Protein AF-A0A5C7LFA4-F1 (afdb_monomer_lite)

pLDDT: mean 74.81, std 14.22, range [40.16, 91.56]

Structure (mmCIF, N/CA/C/O backbone):
data_AF-A0A5C7LFA4-F1
#
_entry.id   AF-A0A5C7LFA4-F1
#
loop_
_at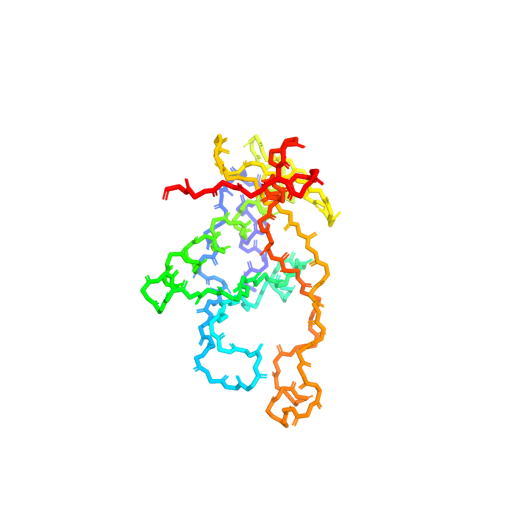om_site.group_PDB
_atom_site.id
_atom_site.type_symbol
_atom_site.label_atom_id
_atom_site.label_alt_id
_atom_site.label_comp_id
_atom_site.label_asym_id
_atom_site.label_entity_id
_atom_site.label_seq_id
_atom_site.pdbx_PDB_ins_code
_atom_site.Cartn_x
_atom_site.Cartn_y
_atom_site.Cartn_z
_atom_site.occupancy
_atom_site.B_iso_or_equiv
_atom_site.auth_seq_id
_atom_site.auth_comp_id
_atom_site.auth_asym_id
_atom_site.auth_atom_id
_atom_site.pdbx_PDB_model_num
ATOM 1 N N . MET A 1 1 ? 16.405 -7.471 -15.849 1.00 64.62 1 MET A N 1
ATOM 2 C CA . MET A 1 1 ? 15.280 -7.820 -16.749 1.00 64.62 1 MET A CA 1
ATOM 3 C C . MET A 1 1 ? 13.994 -7.081 -16.384 1.00 64.62 1 MET A C 1
ATOM 5 O O . MET A 1 1 ? 13.523 -6.340 -17.231 1.00 64.62 1 MET A O 1
ATOM 9 N N . ALA A 1 2 ? 13.474 -7.181 -15.150 1.00 69.19 2 ALA A N 1
ATOM 10 C CA . ALA A 1 2 ? 12.258 -6.456 -14.740 1.00 69.19 2 ALA A CA 1
ATOM 11 C C . ALA A 1 2 ? 12.391 -4.923 -14.828 1.00 69.19 2 ALA A C 1
ATOM 13 O O . ALA A 1 2 ? 11.544 -4.273 -15.428 1.00 69.19 2 ALA A O 1
ATOM 14 N N . LYS A 1 3 ? 13.496 -4.358 -14.318 1.00 72.38 3 LYS A N 1
ATOM 15 C CA . LYS A 1 3 ? 13.750 -2.906 -14.333 1.00 72.38 3 LYS A CA 1
ATOM 16 C C . LYS A 1 3 ? 13.677 -2.294 -15.739 1.00 72.38 3 LYS A C 1
ATOM 18 O O . LYS A 1 3 ? 12.944 -1.338 -15.941 1.00 72.38 3 LYS A O 1
ATOM 23 N N . ASN A 1 4 ? 14.357 -2.895 -16.719 1.00 79.62 4 ASN A N 1
ATOM 24 C CA . ASN A 1 4 ? 14.357 -2.407 -18.106 1.00 79.62 4 ASN A CA 1
ATOM 25 C C . ASN A 1 4 ? 12.961 -2.481 -18.743 1.00 79.62 4 ASN A C 1
ATOM 27 O O . ASN A 1 4 ? 12.548 -1.546 -19.416 1.00 79.62 4 ASN A O 1
ATOM 31 N N . PHE A 1 5 ? 12.221 -3.567 -18.494 1.00 81.69 5 PHE A N 1
ATOM 32 C CA . PHE A 1 5 ? 10.843 -3.715 -18.968 1.00 81.69 5 PHE A CA 1
ATOM 33 C C . PHE A 1 5 ? 9.905 -2.666 -18.347 1.00 81.69 5 PHE A C 1
ATOM 35 O O . PHE A 1 5 ? 9.084 -2.073 -19.039 1.00 81.69 5 PHE A O 1
ATOM 42 N N . ILE A 1 6 ? 10.054 -2.389 -17.049 1.00 78.94 6 ILE A N 1
ATOM 43 C CA . ILE A 1 6 ? 9.288 -1.349 -16.350 1.00 78.94 6 ILE A CA 1
ATOM 44 C C . ILE A 1 6 ? 9.638 0.038 -16.896 1.00 78.94 6 ILE A C 1
ATOM 46 O O . ILE A 1 6 ? 8.741 0.836 -17.149 1.00 78.94 6 ILE A O 1
ATOM 50 N N . GLU A 1 7 ? 10.922 0.332 -17.106 1.00 79.25 7 GLU A N 1
ATOM 51 C CA . GLU A 1 7 ? 11.369 1.595 -17.701 1.00 79.25 7 GLU A CA 1
ATOM 52 C C . GLU A 1 7 ? 10.826 1.787 -19.122 1.00 79.25 7 GLU A C 1
ATOM 54 O O . GLU A 1 7 ? 10.423 2.893 -19.477 1.00 79.25 7 GLU A O 1
ATOM 59 N N . GLU A 1 8 ? 10.755 0.723 -19.921 1.00 84.00 8 GLU A N 1
ATOM 60 C CA . GLU A 1 8 ? 10.147 0.753 -21.252 1.00 84.00 8 GLU A CA 1
ATOM 61 C C . GLU A 1 8 ? 8.640 1.037 -21.185 1.00 84.00 8 GLU A C 1
ATOM 63 O O . GLU A 1 8 ? 8.151 1.946 -21.862 1.00 84.00 8 GLU A O 1
ATOM 68 N N . LEU A 1 9 ? 7.906 0.331 -20.316 1.00 80.75 9 LEU A N 1
ATOM 69 C CA . LEU A 1 9 ? 6.481 0.590 -20.095 1.00 80.75 9 LEU A CA 1
ATOM 70 C C . LEU A 1 9 ? 6.236 2.039 -19.651 1.00 80.75 9 LEU A C 1
ATOM 72 O O . LEU A 1 9 ? 5.377 2.705 -20.234 1.00 80.75 9 LEU A O 1
ATOM 76 N N . ARG A 1 10 ? 7.047 2.547 -18.710 1.00 77.25 10 ARG A N 1
ATOM 77 C CA . ARG A 1 10 ? 7.016 3.942 -18.236 1.00 77.25 10 ARG A CA 1
ATOM 78 C C . ARG A 1 10 ? 7.244 4.934 -19.377 1.00 77.25 10 ARG A C 1
ATOM 80 O O . ARG A 1 10 ? 6.453 5.855 -19.537 1.00 77.25 10 ARG A O 1
ATOM 87 N N . ARG A 1 11 ? 8.269 4.722 -20.214 1.00 81.31 11 ARG A N 1
ATOM 88 C CA . ARG A 1 11 ? 8.547 5.571 -21.394 1.00 81.31 11 ARG A CA 1
ATOM 89 C C . ARG A 1 11 ? 7.401 5.570 -22.401 1.00 81.31 11 ARG A C 1
ATOM 91 O O . ARG A 1 11 ? 7.157 6.583 -23.043 1.00 81.31 11 ARG A O 1
ATOM 98 N N . SER A 1 12 ? 6.706 4.443 -22.536 1.00 83.19 12 SER A N 1
ATOM 99 C CA . SER A 1 12 ? 5.548 4.315 -23.426 1.00 83.19 12 SER A CA 1
ATOM 100 C C . SER A 1 12 ? 4.240 4.856 -22.834 1.00 83.19 12 SER A C 1
ATOM 102 O O . SER A 1 12 ? 3.208 4.776 -23.497 1.00 83.19 12 SER A O 1
ATOM 104 N N . GLY A 1 13 ? 4.260 5.363 -21.594 1.00 77.06 13 GLY A N 1
ATOM 105 C CA . GLY A 1 13 ? 3.069 5.849 -20.900 1.00 77.06 13 GLY A CA 1
ATOM 106 C C . GLY A 1 13 ? 2.036 4.753 -20.642 1.00 77.06 13 GLY A C 1
ATOM 107 O O . GLY A 1 13 ? 0.847 5.042 -20.599 1.00 77.06 13 GLY A O 1
ATOM 108 N N . LYS A 1 14 ? 2.452 3.487 -20.520 1.00 82.50 14 LYS A N 1
ATOM 109 C CA . LYS A 1 14 ? 1.562 2.364 -20.195 1.00 82.50 14 LYS A CA 1
ATOM 110 C C . LYS A 1 14 ? 1.628 2.060 -18.704 1.00 82.50 14 LYS A C 1
ATOM 112 O O . LYS A 1 14 ? 2.705 2.094 -18.110 1.00 82.50 14 LYS A O 1
ATOM 117 N N . ARG A 1 15 ? 0.489 1.677 -18.119 1.00 83.81 15 ARG A N 1
ATOM 118 C CA . ARG A 1 15 ? 0.440 1.201 -16.730 1.00 83.81 15 ARG A CA 1
ATOM 119 C C . ARG A 1 15 ? 1.306 -0.040 -16.544 1.00 83.81 15 ARG A C 1
ATOM 121 O O . ARG A 1 15 ? 1.304 -0.951 -17.376 1.00 83.81 15 ARG A O 1
ATOM 128 N N . VAL A 1 16 ? 2.014 -0.087 -15.422 1.00 84.94 16 VAL A N 1
ATOM 129 C CA . VAL A 1 16 ? 2.859 -1.225 -15.048 1.00 84.94 16 VAL A CA 1
ATOM 130 C C . VAL A 1 16 ? 1.999 -2.267 -14.340 1.00 84.94 16 VAL A C 1
ATOM 132 O O . VAL A 1 16 ? 1.478 -1.939 -13.290 1.00 84.94 16 VAL A O 1
ATOM 135 N N . PRO A 1 17 ? 1.855 -3.513 -14.818 1.00 86.50 17 PRO A N 1
ATOM 136 C CA . PRO A 1 17 ? 1.019 -4.510 -14.147 1.00 86.50 17 PRO A CA 1
ATOM 137 C C . PRO A 1 17 ? 1.697 -5.017 -12.864 1.00 86.50 17 PRO A C 1
ATOM 139 O O . PRO A 1 17 ? 2.418 -6.017 -12.895 1.00 86.50 17 PRO A O 1
ATOM 142 N N . ILE A 1 18 ? 1.478 -4.334 -11.738 1.00 88.12 18 ILE A N 1
ATOM 143 C CA . ILE A 1 18 ? 2.226 -4.565 -10.490 1.00 88.12 18 ILE A CA 1
ATOM 144 C C . ILE A 1 18 ? 2.153 -6.007 -9.970 1.00 88.12 18 ILE A C 1
ATOM 146 O O . ILE A 1 18 ? 3.128 -6.498 -9.415 1.00 88.12 18 ILE A O 1
ATOM 150 N N . GLN A 1 19 ? 1.050 -6.721 -10.220 1.00 87.44 19 GLN A N 1
ATOM 151 C CA . GLN A 1 19 ? 0.810 -8.085 -9.734 1.00 87.44 19 GLN A CA 1
ATOM 152 C C . GLN A 1 19 ? 1.798 -9.102 -10.320 1.00 87.44 19 GLN A C 1
ATOM 154 O O . GLN A 1 19 ? 1.924 -10.211 -9.816 1.00 87.44 19 GLN A O 1
ATOM 159 N N . LYS A 1 20 ? 2.511 -8.736 -11.395 1.00 86.75 20 LYS A N 1
ATOM 160 C CA . LYS A 1 20 ? 3.592 -9.554 -11.961 1.00 86.75 20 LYS A CA 1
ATOM 161 C C . LYS A 1 20 ? 4.914 -9.418 -11.200 1.00 86.75 20 LYS A C 1
ATOM 163 O O . LYS A 1 20 ? 5.856 -10.140 -11.511 1.00 86.75 20 LYS A O 1
ATOM 168 N N . PHE A 1 21 ? 5.002 -8.469 -10.271 1.00 86.94 21 PHE A N 1
ATOM 169 C CA . PHE A 1 21 ? 6.246 -8.059 -9.624 1.00 86.94 21 PHE A CA 1
ATOM 170 C C . PHE A 1 21 ? 6.160 -8.070 -8.102 1.00 86.94 21 PHE A C 1
ATOM 172 O O . PHE A 1 21 ? 7.155 -8.382 -7.452 1.00 86.94 21 PHE A O 1
ATOM 179 N N . ILE A 1 22 ? 4.991 -7.756 -7.544 1.00 87.50 22 ILE A N 1
ATOM 180 C CA . ILE A 1 22 ? 4.781 -7.725 -6.099 1.00 87.50 22 ILE A CA 1
ATOM 181 C C . ILE A 1 22 ? 4.037 -8.969 -5.632 1.00 87.50 22 ILE A C 1
ATOM 183 O O . ILE A 1 22 ? 3.149 -9.474 -6.324 1.00 87.50 22 ILE A O 1
ATOM 187 N N . ARG A 1 23 ? 4.392 -9.444 -4.439 1.00 90.12 23 ARG A N 1
ATOM 188 C CA . ARG A 1 23 ? 3.638 -10.469 -3.709 1.00 90.12 23 ARG A CA 1
ATOM 189 C C . ARG A 1 23 ? 2.862 -9.786 -2.589 1.00 90.12 23 ARG A C 1
ATOM 191 O O . ARG A 1 23 ? 3.348 -8.808 -2.031 1.00 90.12 23 ARG A O 1
ATOM 198 N N . VAL A 1 24 ? 1.672 -10.289 -2.284 1.00 88.50 24 VAL A N 1
ATOM 199 C CA . VAL A 1 24 ? 0.882 -9.851 -1.132 1.00 88.50 24 VAL A CA 1
ATOM 200 C C . VAL A 1 24 ? 0.696 -11.046 -0.216 1.00 88.50 24 VAL A C 1
ATOM 202 O O . VAL A 1 24 ? 0.111 -12.041 -0.642 1.00 88.50 24 VAL A O 1
ATOM 205 N N . ASP A 1 25 ? 1.174 -10.923 1.016 1.00 87.12 25 ASP A N 1
ATOM 206 C CA . ASP A 1 25 ? 1.071 -11.967 2.029 1.00 87.12 25 ASP A CA 1
ATOM 207 C C . ASP A 1 25 ? 0.093 -11.552 3.128 1.00 87.12 25 ASP A C 1
ATOM 209 O O . ASP A 1 25 ? -0.069 -10.370 3.448 1.00 87.12 25 ASP A O 1
ATOM 213 N N . MET A 1 26 ? -0.581 -12.555 3.686 1.00 86.31 26 MET A N 1
ATOM 214 C CA . MET A 1 26 ? -1.503 -12.415 4.806 1.00 86.31 26 MET A CA 1
ATOM 215 C C . MET A 1 26 ? -0.863 -13.034 6.048 1.00 86.31 26 MET A C 1
ATOM 217 O O . MET A 1 26 ? -0.393 -14.173 6.012 1.00 86.31 26 M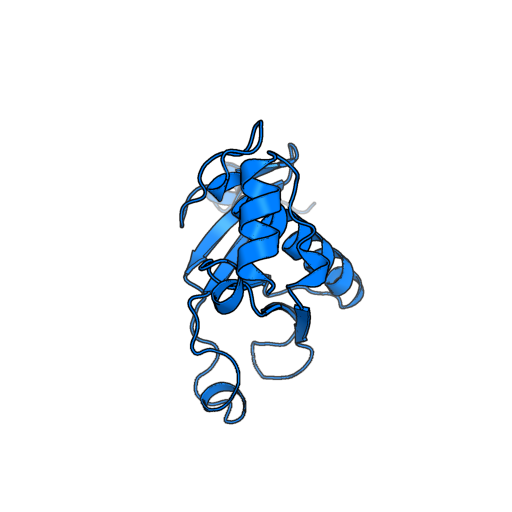ET A O 1
ATOM 221 N N . VAL A 1 27 ? -0.869 -12.289 7.147 1.00 77.94 27 VAL A N 1
ATOM 222 C CA . VAL A 1 27 ? -0.301 -12.696 8.429 1.00 77.94 27 VAL A CA 1
ATOM 223 C C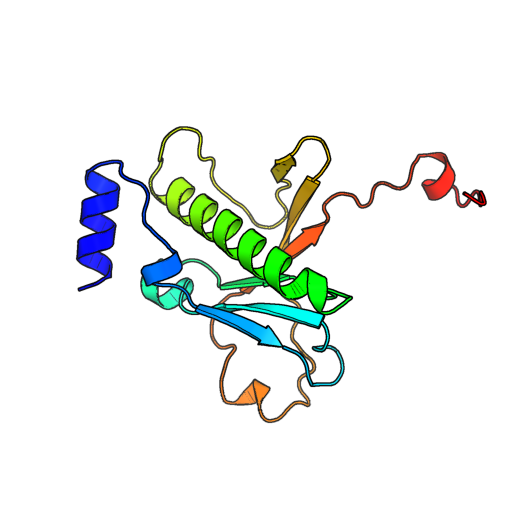 . VAL A 1 27 ? -1.445 -13.043 9.379 1.00 77.94 27 VAL A C 1
ATOM 225 O O . VAL A 1 27 ? -2.266 -12.206 9.774 1.00 77.94 27 VAL A O 1
ATOM 228 N N . PHE A 1 28 ? -1.517 -14.331 9.710 1.00 73.00 28 PHE A N 1
ATOM 229 C CA . PHE A 1 28 ? -2.613 -14.933 10.474 1.00 73.00 28 PHE A CA 1
ATOM 230 C C . PHE A 1 28 ? -2.205 -15.361 11.887 1.00 73.00 28 PHE A C 1
ATOM 232 O O . PHE A 1 28 ? -3.044 -15.813 12.663 1.00 73.00 28 PHE A O 1
ATOM 239 N N . ASN A 1 29 ? -0.921 -15.261 12.213 1.00 64.88 29 ASN A N 1
ATOM 240 C CA . ASN A 1 29 ? -0.320 -15.732 13.449 1.00 64.88 29 ASN A CA 1
ATOM 241 C C . ASN A 1 29 ? 0.673 -14.697 13.987 1.00 64.88 29 ASN A C 1
ATOM 243 O O . ASN A 1 29 ? 1.270 -13.939 13.228 1.00 64.88 29 ASN A O 1
ATOM 247 N N . GLY A 1 30 ? 0.843 -14.700 15.309 1.00 60.69 30 GLY A N 1
ATOM 248 C CA . GLY A 1 30 ? 1.786 -13.841 16.022 1.00 60.69 30 GLY A CA 1
ATOM 249 C C . GLY A 1 30 ? 1.090 -12.801 16.923 1.00 60.69 30 GLY A C 1
ATOM 250 O O . GLY A 1 30 ? 0.029 -12.261 16.571 1.00 60.69 30 GLY A O 1
ATOM 251 N N . PRO A 1 31 ? 1.624 -12.539 18.134 1.00 56.00 31 PRO A N 1
ATOM 252 C CA . PRO A 1 31 ? 1.069 -11.541 19.045 1.00 56.00 31 PRO A CA 1
ATOM 253 C C . PRO A 1 31 ? 1.170 -10.124 18.459 1.00 56.00 31 PRO A C 1
ATOM 255 O O . PRO A 1 31 ? 2.260 -9.568 18.350 1.00 56.00 31 PRO A O 1
ATOM 258 N N . GLY A 1 32 ? 0.027 -9.513 18.132 1.00 59.47 32 GLY A N 1
ATOM 259 C CA . GLY A 1 32 ? -0.030 -8.156 17.567 1.00 59.47 32 GLY A CA 1
ATOM 260 C C . GLY A 1 32 ? 0.156 -8.076 16.046 1.00 59.47 32 GLY A C 1
ATOM 261 O O . GLY A 1 32 ? 0.253 -6.975 15.513 1.00 59.47 32 GLY A O 1
ATOM 262 N N . THR A 1 33 ? 0.187 -9.220 15.358 1.00 62.66 33 THR A N 1
ATOM 263 C CA . THR A 1 33 ? 0.328 -9.330 13.890 1.00 62.66 33 THR A CA 1
ATOM 264 C C . THR A 1 33 ? -0.814 -10.089 13.229 1.00 62.66 33 THR A C 1
ATOM 266 O O . THR A 1 33 ? -0.906 -10.140 12.006 1.00 62.66 33 THR A O 1
ATOM 269 N N . THR A 1 34 ? -1.702 -10.685 14.026 1.00 68.81 34 THR A N 1
ATOM 270 C CA . THR A 1 34 ? -2.909 -11.333 13.511 1.00 68.81 34 THR A CA 1
ATOM 271 C C . THR A 1 34 ? -3.813 -10.279 12.882 1.00 68.81 34 THR A C 1
ATOM 273 O O . THR A 1 34 ? -4.096 -9.266 13.518 1.00 68.81 34 THR A O 1
ATOM 276 N N . GLY A 1 35 ? -4.304 -10.522 11.666 1.00 77.50 35 GLY A N 1
ATOM 277 C CA . GLY A 1 35 ? -5.151 -9.531 10.998 1.00 77.50 35 GLY A CA 1
ATOM 278 C C . GLY A 1 35 ? -4.370 -8.604 10.074 1.00 77.50 35 GLY A C 1
ATOM 279 O O . GLY A 1 35 ? -4.754 -7.456 9.913 1.00 77.50 35 GLY A O 1
ATOM 280 N N . TRP A 1 36 ? -3.241 -9.025 9.513 1.00 83.75 36 TRP A N 1
ATOM 281 C CA . TRP A 1 36 ? -2.364 -8.112 8.788 1.00 83.75 36 TRP A CA 1
ATOM 282 C C . TRP A 1 36 ? -2.124 -8.573 7.349 1.00 83.75 36 TRP A C 1
ATOM 284 O O . TRP A 1 36 ? -2.039 -9.766 7.074 1.00 83.75 36 TRP A O 1
ATOM 294 N N . VAL A 1 37 ? -2.056 -7.626 6.413 1.00 88.38 37 VAL A N 1
ATOM 295 C CA . VAL A 1 37 ? -1.742 -7.881 5.002 1.00 88.38 37 VAL A CA 1
ATOM 296 C C . VAL A 1 37 ? -0.646 -6.919 4.566 1.00 88.38 37 VAL A C 1
ATOM 298 O O . VAL A 1 37 ? -0.713 -5.733 4.901 1.00 88.38 37 VAL A O 1
ATOM 301 N N . HIS A 1 38 ? 0.348 -7.396 3.817 1.00 89.56 38 HIS A N 1
ATOM 302 C CA . HIS A 1 38 ? 1.443 -6.546 3.348 1.00 89.56 38 HIS A CA 1
ATOM 303 C C . HIS A 1 38 ? 2.016 -6.963 1.993 1.00 89.56 38 HIS A C 1
ATOM 305 O O . HIS A 1 38 ? 1.856 -8.101 1.552 1.00 89.56 38 HIS A O 1
ATOM 311 N N . THR A 1 39 ? 2.665 -6.014 1.319 1.00 91.56 39 THR A N 1
ATOM 312 C CA . THR A 1 39 ? 3.372 -6.249 0.060 1.00 91.56 39 THR A CA 1
ATOM 313 C C . THR A 1 39 ? 4.817 -6.674 0.297 1.00 91.56 39 THR A C 1
ATOM 315 O O . THR A 1 39 ? 5.421 -6.332 1.313 1.00 91.56 39 THR A O 1
ATOM 318 N N . HIS A 1 40 ? 5.373 -7.348 -0.705 1.00 88.75 40 HIS A N 1
ATOM 319 C CA . HIS A 1 40 ? 6.800 -7.585 -0.880 1.00 88.75 40 HIS A CA 1
ATOM 320 C C . HIS A 1 40 ? 7.275 -7.089 -2.245 1.00 88.75 40 HIS A C 1
ATOM 322 O O . HIS A 1 40 ? 6.505 -7.057 -3.214 1.00 88.75 40 HIS A O 1
ATOM 328 N N . HIS A 1 41 ? 8.583 -6.846 -2.336 1.00 88.00 41 HIS A N 1
ATOM 329 C CA . HIS A 1 41 ? 9.320 -6.508 -3.554 1.00 88.00 41 HIS A CA 1
ATOM 330 C C . HIS A 1 41 ? 9.069 -5.097 -4.104 1.00 88.00 41 HIS A C 1
ATOM 332 O O . HIS A 1 41 ? 9.596 -4.761 -5.171 1.00 88.00 41 HIS A O 1
ATOM 338 N N . MET A 1 42 ? 8.300 -4.241 -3.414 1.00 89.56 42 MET A N 1
ATOM 339 C CA . MET A 1 42 ? 8.107 -2.858 -3.870 1.00 89.56 42 MET A CA 1
ATOM 340 C C . MET A 1 42 ? 9.433 -2.099 -3.893 1.00 89.56 42 MET A C 1
ATOM 342 O O . MET A 1 42 ? 9.721 -1.366 -4.847 1.00 89.56 42 MET A O 1
ATOM 346 N N . TRP A 1 43 ? 10.266 -2.313 -2.874 1.00 87.19 43 TRP A N 1
ATOM 347 C CA . TRP A 1 43 ? 11.543 -1.627 -2.750 1.00 87.19 43 TRP A CA 1
ATOM 348 C C . TRP A 1 43 ? 12.540 -2.106 -3.798 1.00 87.19 43 TRP A C 1
ATOM 350 O O . TRP A 1 43 ? 13.090 -1.298 -4.547 1.00 87.19 43 TRP A O 1
ATOM 360 N N . GLU A 1 44 ? 12.741 -3.417 -3.912 1.00 85.56 44 GLU A N 1
ATOM 361 C CA . GLU A 1 44 ? 13.730 -3.990 -4.821 1.00 85.56 44 GLU A CA 1
ATOM 362 C C . GLU A 1 44 ? 13.390 -3.740 -6.294 1.00 85.56 44 GLU A C 1
ATOM 364 O O . GLU A 1 44 ? 14.293 -3.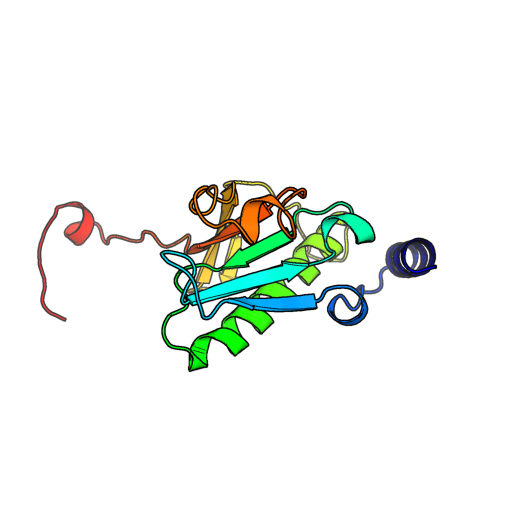566 -7.117 1.00 85.56 44 GLU A O 1
ATOM 369 N N . VAL A 1 45 ? 12.098 -3.709 -6.641 1.00 86.38 45 VAL A N 1
ATOM 370 C CA . VAL A 1 45 ? 11.658 -3.565 -8.034 1.00 86.38 45 VAL A CA 1
ATOM 371 C C . VAL A 1 45 ? 11.431 -2.103 -8.421 1.00 86.38 45 VAL A C 1
ATOM 373 O O . VAL A 1 45 ? 11.809 -1.703 -9.527 1.00 86.38 45 VAL A O 1
ATOM 376 N N . PHE A 1 46 ? 10.828 -1.301 -7.540 1.00 85.81 46 PHE A N 1
ATOM 377 C CA . PHE A 1 46 ? 10.368 0.055 -7.865 1.00 85.81 46 PHE A CA 1
ATOM 378 C C . PHE A 1 46 ? 11.051 1.163 -7.053 1.00 85.81 46 PHE A C 1
ATOM 380 O O . PHE A 1 46 ? 10.853 2.339 -7.366 1.00 85.81 46 PHE A O 1
ATOM 387 N N . GLY A 1 47 ? 11.859 0.824 -6.042 1.00 87.31 47 GLY A N 1
ATOM 388 C CA . GLY A 1 47 ? 12.436 1.800 -5.112 1.00 87.31 47 GLY A CA 1
ATOM 389 C C . GLY A 1 47 ? 11.375 2.497 -4.257 1.00 87.31 47 GLY A C 1
ATOM 390 O O . GLY A 1 47 ? 11.556 3.653 -3.877 1.00 87.31 47 GLY A O 1
ATOM 391 N N . LEU A 1 48 ? 10.242 1.831 -4.025 1.00 89.00 48 LEU A N 1
ATOM 392 C CA . LEU A 1 48 ? 9.120 2.323 -3.227 1.00 89.00 48 LEU A CA 1
ATOM 393 C C . LEU A 1 48 ? 9.014 1.527 -1.922 1.00 89.00 48 LEU A C 1
ATOM 395 O O . LEU A 1 48 ? 9.393 0.360 -1.905 1.00 89.00 48 LEU A O 1
ATOM 399 N N . PRO A 1 49 ? 8.509 2.121 -0.830 1.00 89.25 49 PRO A N 1
ATOM 400 C CA . PRO A 1 49 ? 8.295 1.379 0.404 1.00 89.25 49 PRO A CA 1
ATOM 401 C C . PRO A 1 49 ? 7.275 0.258 0.186 1.00 89.25 49 PRO A C 1
ATOM 403 O O . PRO A 1 49 ? 6.323 0.415 -0.585 1.00 89.25 49 PRO A O 1
ATOM 406 N N . ASP A 1 50 ? 7.461 -0.851 0.896 1.00 89.94 50 ASP A N 1
ATOM 407 C CA . ASP A 1 50 ? 6.416 -1.864 1.004 1.00 89.94 50 ASP A CA 1
ATOM 408 C C . ASP A 1 50 ? 5.216 -1.290 1.774 1.00 89.94 50 ASP A C 1
ATOM 410 O O . ASP A 1 50 ? 5.344 -0.390 2.611 1.00 89.94 50 ASP A O 1
ATOM 414 N N . LEU A 1 51 ? 4.030 -1.790 1.451 1.00 91.44 51 LEU A N 1
ATOM 415 C CA . LEU A 1 51 ? 2.763 -1.300 1.968 1.00 91.44 51 LEU A CA 1
ATOM 416 C C . LEU A 1 51 ? 2.092 -2.339 2.832 1.00 91.44 51 LEU A C 1
ATOM 418 O O . LEU A 1 51 ? 2.213 -3.538 2.587 1.00 91.44 51 LEU A O 1
ATOM 422 N N . GLU A 1 52 ? 1.325 -1.873 3.808 1.00 90.50 52 GLU A N 1
ATOM 423 C CA . GLU A 1 52 ? 0.706 -2.780 4.751 1.00 90.50 52 GLU A CA 1
ATOM 424 C C . GLU A 1 52 ? -0.615 -2.233 5.321 1.00 90.50 52 GLU A C 1
ATOM 426 O O . GLU A 1 52 ? -0.756 -1.028 5.520 1.00 90.50 52 GLU A O 1
ATOM 431 N N . ILE A 1 53 ? -1.591 -3.106 5.586 1.00 88.12 53 ILE A N 1
ATOM 432 C CA . ILE A 1 53 ? -2.852 -2.774 6.274 1.00 88.12 53 ILE A CA 1
ATOM 433 C C . ILE A 1 53 ? -2.972 -3.690 7.483 1.00 88.12 53 ILE A C 1
ATOM 435 O O . ILE A 1 53 ? -3.170 -4.894 7.314 1.00 88.12 53 ILE A O 1
ATOM 439 N N . ARG A 1 54 ? -2.845 -3.126 8.686 1.00 84.50 54 ARG A N 1
ATOM 440 C CA . ARG A 1 54 ? -3.000 -3.837 9.966 1.00 84.50 54 ARG A CA 1
ATOM 441 C C . ARG A 1 54 ? -4.457 -3.864 10.424 1.00 84.50 54 ARG A C 1
ATOM 443 O O . ARG A 1 54 ? -5.285 -3.127 9.895 1.00 84.50 54 ARG A O 1
ATOM 450 N N . ASP A 1 55 ? -4.735 -4.704 11.419 1.00 79.06 55 ASP A N 1
ATOM 451 C CA . ASP A 1 55 ? -6.040 -4.832 12.085 1.00 79.06 55 ASP A CA 1
ATOM 452 C C . ASP A 1 55 ? -7.207 -5.162 11.130 1.00 79.06 55 ASP A C 1
ATOM 454 O O . ASP A 1 55 ? -8.368 -4.823 11.365 1.00 79.06 55 ASP A O 1
ATOM 458 N N . VAL A 1 56 ? -6.903 -5.875 10.046 1.00 80.94 56 VAL A N 1
ATOM 459 C CA . VAL A 1 56 ? -7.852 -6.472 9.107 1.00 80.94 56 VAL A CA 1
ATOM 460 C C . VAL A 1 56 ? -8.537 -7.656 9.780 1.00 80.94 56 VAL A C 1
ATOM 462 O O . VAL A 1 56 ? -8.125 -8.813 9.682 1.00 80.94 56 VAL A O 1
ATOM 465 N N . SER A 1 57 ? -9.614 -7.342 10.485 1.00 73.88 57 SER A N 1
ATOM 466 C CA . SER A 1 57 ? -10.545 -8.311 11.041 1.00 73.88 57 SER A CA 1
ATOM 467 C C . SER A 1 57 ? -11.921 -8.094 10.421 1.00 73.88 57 SER A C 1
ATOM 469 O O . SER A 1 57 ? -12.364 -6.944 10.351 1.00 73.88 57 SER A O 1
ATOM 471 N N . PRO A 1 58 ? -12.646 -9.152 10.014 1.00 80.56 58 PRO A N 1
ATOM 472 C CA . PRO A 1 58 ? -12.314 -10.591 10.054 1.00 80.56 58 PRO A CA 1
ATOM 473 C C . PRO A 1 58 ? -11.579 -11.125 8.801 1.00 80.56 58 PRO A C 1
ATOM 475 O O . PRO A 1 58 ? -11.443 -10.425 7.804 1.00 80.56 58 PRO A O 1
ATOM 478 N N . LEU A 1 59 ? -11.165 -12.405 8.824 1.00 72.38 59 LEU A N 1
ATOM 479 C CA . LEU A 1 59 ? -10.391 -13.085 7.759 1.00 72.38 59 LEU A CA 1
ATOM 480 C C . LEU A 1 59 ? -10.942 -12.900 6.338 1.00 72.38 59 LEU A C 1
ATOM 482 O O . LEU A 1 59 ? -10.164 -12.770 5.398 1.00 72.38 59 LEU A O 1
ATOM 486 N N . PHE A 1 60 ? -12.266 -12.863 6.164 1.00 77.94 60 PHE A N 1
ATOM 487 C CA . PHE A 1 60 ? -12.865 -12.682 4.837 1.00 77.94 60 PHE A CA 1
ATOM 488 C C . PHE A 1 60 ? -12.575 -11.300 4.227 1.00 77.94 60 PHE A C 1
ATOM 490 O O . PHE A 1 60 ? -12.692 -11.143 3.017 1.00 77.94 60 PHE A O 1
ATOM 497 N N . LEU A 1 61 ? -12.170 -10.313 5.035 1.00 85.69 61 LEU A N 1
ATOM 498 C CA . LEU A 1 61 ? -11.737 -8.998 4.560 1.00 85.69 61 LEU A CA 1
ATOM 499 C C . LEU A 1 61 ? -10.259 -8.963 4.149 1.00 85.69 61 LEU A C 1
ATOM 501 O O . LEU A 1 61 ? -9.834 -7.991 3.528 1.00 85.69 61 LEU A O 1
ATOM 505 N N . MET A 1 62 ? -9.463 -9.993 4.459 1.00 85.81 62 MET A N 1
ATOM 506 C CA . MET A 1 62 ? -8.035 -9.993 4.120 1.00 85.81 62 MET A CA 1
ATOM 507 C C . MET A 1 62 ? -7.779 -10.022 2.618 1.00 85.81 62 MET A C 1
ATOM 509 O O . MET A 1 62 ? -6.862 -9.356 2.140 1.00 85.81 62 MET A O 1
ATOM 513 N N . GLU A 1 63 ? -8.597 -10.747 1.855 1.00 87.94 63 GLU A N 1
ATOM 514 C CA . GLU A 1 63 ? -8.462 -10.767 0.399 1.00 87.94 63 GLU A CA 1
ATOM 515 C C . GLU A 1 63 ? -8.737 -9.384 -0.203 1.00 87.94 63 GLU A C 1
ATOM 517 O O . GLU A 1 63 ? -7.973 -8.901 -1.042 1.00 87.94 63 GLU A O 1
ATOM 522 N N . ASP A 1 64 ? -9.775 -8.700 0.279 1.00 89.81 64 ASP A N 1
ATOM 523 C CA . ASP A 1 64 ? -10.109 -7.352 -0.179 1.00 89.81 64 ASP A CA 1
ATOM 524 C C . ASP A 1 64 ? -9.084 -6.308 0.287 1.00 89.81 64 ASP A C 1
ATOM 526 O O . ASP A 1 64 ? -8.752 -5.388 -0.470 1.00 89.81 64 ASP A O 1
ATOM 530 N N . ALA A 1 65 ? -8.494 -6.476 1.473 1.00 89.19 65 ALA A N 1
ATOM 531 C CA . ALA A 1 65 ? -7.345 -5.682 1.903 1.00 89.19 65 ALA A CA 1
ATOM 532 C C . ALA A 1 65 ? -6.140 -5.894 0.968 1.00 89.19 65 ALA A C 1
ATOM 534 O O . ALA A 1 65 ? -5.516 -4.924 0.536 1.00 89.19 65 ALA A O 1
ATOM 535 N N . GLY A 1 66 ? -5.862 -7.134 0.555 1.00 90.44 66 GLY A N 1
ATOM 536 C CA . GLY A 1 66 ? -4.803 -7.436 -0.412 1.00 90.44 66 GLY A CA 1
ATOM 537 C C . GLY A 1 66 ? -5.058 -6.848 -1.805 1.00 90.44 66 GLY A C 1
ATOM 538 O O . GLY A 1 66 ? -4.151 -6.305 -2.442 1.00 90.44 66 GLY A O 1
ATOM 539 N N . ARG A 1 67 ? -6.308 -6.874 -2.280 1.00 90.38 67 ARG A N 1
ATOM 540 C CA . ARG A 1 67 ? -6.713 -6.185 -3.521 1.00 90.38 67 ARG A CA 1
ATOM 541 C C . ARG A 1 67 ? -6.553 -4.669 -3.399 1.00 90.38 67 ARG A C 1
ATOM 543 O O . ARG A 1 67 ? -6.069 -4.028 -4.331 1.00 90.38 67 ARG A O 1
ATOM 550 N N . THR A 1 68 ? -6.889 -4.109 -2.240 1.00 89.38 68 THR A N 1
ATOM 551 C CA . THR A 1 68 ? -6.707 -2.683 -1.945 1.00 89.38 68 THR A CA 1
ATOM 552 C C . THR A 1 68 ? -5.229 -2.298 -1.972 1.00 89.38 68 THR A C 1
ATOM 554 O O . THR A 1 68 ? -4.876 -1.325 -2.635 1.00 89.38 68 THR A O 1
ATOM 557 N N . LEU A 1 69 ? -4.347 -3.090 -1.352 1.00 91.25 69 LEU A N 1
ATOM 558 C CA . LEU A 1 69 ? -2.899 -2.868 -1.414 1.00 91.25 69 LEU A CA 1
ATOM 559 C C . LEU A 1 69 ? -2.361 -2.905 -2.843 1.00 91.25 69 LEU A C 1
ATOM 561 O O . LEU A 1 69 ? -1.567 -2.041 -3.205 1.00 91.25 69 LEU A O 1
ATOM 565 N N . ASN A 1 70 ? -2.836 -3.834 -3.677 1.00 91.06 70 ASN A N 1
ATOM 566 C CA . ASN A 1 70 ? -2.501 -3.830 -5.099 1.00 91.06 70 ASN A CA 1
ATOM 567 C C . ASN A 1 70 ? -2.919 -2.503 -5.761 1.00 91.06 70 ASN A C 1
ATOM 569 O O . ASN A 1 70 ? -2.112 -1.839 -6.403 1.00 91.06 70 ASN A O 1
ATOM 573 N N . HIS A 1 71 ? -4.159 -2.053 -5.586 1.00 89.06 71 HIS A N 1
ATOM 574 C CA . HIS A 1 71 ? -4.587 -0.788 -6.193 1.00 89.06 71 HIS A CA 1
ATOM 575 C C . HIS A 1 71 ? -3.742 0.409 -5.734 1.00 89.06 71 HIS A C 1
ATOM 577 O O . HIS A 1 71 ? -3.376 1.255 -6.551 1.00 89.06 71 HIS A O 1
ATOM 583 N N . ILE A 1 72 ? -3.385 0.455 -4.451 1.00 89.38 72 ILE A N 1
ATOM 584 C CA . ILE A 1 72 ? -2.550 1.520 -3.894 1.00 89.38 72 ILE A CA 1
ATOM 585 C C . ILE A 1 72 ? -1.118 1.448 -4.445 1.00 89.38 72 ILE A C 1
ATOM 587 O O . ILE A 1 72 ? -0.580 2.467 -4.879 1.00 89.38 72 ILE A O 1
ATOM 591 N N . ALA A 1 73 ? -0.514 0.259 -4.495 1.00 91.12 73 ALA A N 1
ATOM 592 C CA . ALA A 1 73 ? 0.814 0.056 -5.069 1.00 91.12 73 ALA A CA 1
ATOM 593 C C . ALA A 1 73 ? 0.863 0.475 -6.547 1.00 91.12 73 ALA A C 1
ATOM 595 O O . ALA A 1 73 ? 1.803 1.150 -6.969 1.00 91.12 73 ALA A O 1
ATOM 596 N N . GLN A 1 74 ? -0.178 0.145 -7.320 1.00 90.31 74 GLN A N 1
ATOM 597 C CA . GLN A 1 74 ? -0.302 0.540 -8.723 1.00 90.31 74 GLN A CA 1
ATOM 598 C C . GLN A 1 74 ? -0.319 2.057 -8.837 1.00 90.31 74 GLN A C 1
ATOM 600 O O . GLN A 1 74 ? 0.430 2.618 -9.631 1.00 90.31 74 GLN A O 1
ATOM 605 N N . TYR A 1 75 ? -1.137 2.713 -8.013 1.00 88.12 75 TYR A N 1
ATOM 606 C CA . TYR A 1 75 ? -1.224 4.164 -7.987 1.00 88.12 75 TYR A CA 1
ATOM 607 C C . TYR A 1 75 ? 0.130 4.807 -7.657 1.00 88.12 75 TYR A C 1
ATOM 609 O O . TYR A 1 75 ? 0.555 5.712 -8.365 1.00 88.12 75 TYR A O 1
ATOM 617 N N . MET A 1 76 ? 0.855 4.312 -6.648 1.00 88.25 76 MET A N 1
ATOM 618 C CA . MET A 1 76 ? 2.176 4.848 -6.296 1.00 88.25 76 MET A CA 1
ATOM 619 C C . MET A 1 76 ? 3.197 4.707 -7.432 1.00 88.25 76 MET A C 1
ATOM 621 O O . MET A 1 76 ? 3.962 5.637 -7.694 1.00 88.25 76 MET A O 1
ATOM 625 N N . VAL A 1 77 ? 3.203 3.564 -8.124 1.00 88.69 77 VAL A N 1
ATOM 626 C CA . VAL A 1 77 ? 4.073 3.342 -9.287 1.00 88.69 77 VAL A CA 1
ATOM 627 C C . VAL A 1 77 ? 3.687 4.266 -10.445 1.00 88.69 77 VAL A C 1
ATOM 629 O O . VAL A 1 77 ? 4.569 4.869 -11.064 1.00 88.69 77 VAL A O 1
ATOM 632 N N . ASP A 1 78 ? 2.389 4.414 -10.714 1.00 86.94 78 ASP A N 1
ATOM 633 C CA . ASP A 1 78 ? 1.863 5.309 -11.746 1.00 86.94 78 ASP A CA 1
ATOM 634 C C . ASP A 1 78 ? 2.260 6.770 -11.445 1.00 86.94 78 ASP A C 1
ATOM 636 O O . ASP A 1 78 ? 2.763 7.464 -12.338 1.00 86.94 78 ASP A O 1
ATOM 640 N N . SER A 1 79 ? 2.175 7.201 -10.179 1.00 85.31 79 SER A N 1
ATOM 641 C CA . SER A 1 79 ? 2.597 8.530 -9.711 1.00 85.31 79 SER A CA 1
ATOM 642 C C . SER A 1 79 ? 4.080 8.823 -9.944 1.00 85.31 79 SER A C 1
ATOM 644 O O . SER A 1 79 ? 4.418 9.952 -10.290 1.00 85.31 79 SER A O 1
ATOM 646 N N . GLN A 1 80 ? 4.976 7.835 -9.811 1.00 80.94 80 GLN A N 1
ATOM 647 C CA . GLN A 1 80 ? 6.401 8.023 -10.133 1.00 80.94 80 GLN A CA 1
ATOM 648 C C . GLN A 1 80 ? 6.643 8.270 -11.627 1.00 80.94 80 GLN A C 1
ATOM 650 O O . GLN A 1 80 ? 7.629 8.900 -12.004 1.00 80.94 80 GLN A O 1
ATOM 655 N N . SER A 1 81 ? 5.776 7.727 -12.482 1.00 74.50 81 SER A N 1
ATOM 656 C CA . SER A 1 81 ? 5.910 7.811 -13.938 1.00 74.50 81 SER A CA 1
ATOM 657 C C . SER A 1 81 ? 5.189 9.006 -14.562 1.00 74.50 81 SER A C 1
ATOM 659 O O . SER A 1 81 ? 5.324 9.223 -15.763 1.00 74.50 81 SER A O 1
ATOM 661 N N . GLY A 1 82 ? 4.428 9.771 -13.769 1.00 71.19 82 GLY A N 1
ATOM 662 C CA . GLY A 1 82 ? 3.582 10.850 -14.282 1.00 71.19 82 GLY A CA 1
ATOM 663 C C . GLY A 1 82 ? 2.456 10.346 -15.189 1.00 71.19 82 GLY A C 1
ATOM 664 O O . GLY A 1 82 ? 2.031 11.071 -16.086 1.00 71.19 82 GLY A O 1
ATOM 665 N N . PHE A 1 83 ? 2.005 9.100 -14.994 1.00 75.06 83 PHE A N 1
ATOM 666 C CA . PHE A 1 83 ? 0.875 8.542 -15.735 1.00 75.06 83 PHE A CA 1
ATOM 667 C C . PHE A 1 83 ? -0.400 9.342 -15.424 1.00 75.06 83 PHE A C 1
ATOM 669 O O . PHE A 1 83 ? -0.618 9.757 -14.286 1.00 75.06 83 PHE A O 1
ATOM 676 N N . ASP A 1 84 ? -1.221 9.573 -16.449 1.00 70.44 84 ASP A N 1
ATOM 677 C CA . ASP A 1 84 ? -2.292 10.574 -16.445 1.00 70.44 84 ASP A CA 1
ATOM 678 C C . ASP A 1 84 ? -3.208 10.505 -15.206 1.00 70.44 84 ASP A C 1
ATOM 680 O O . ASP A 1 84 ? -3.692 9.440 -14.807 1.00 70.44 84 ASP A O 1
ATOM 684 N N . GLY A 1 85 ? -3.422 11.666 -14.582 1.00 70.38 85 GLY A N 1
ATOM 685 C CA . GLY A 1 85 ? -4.211 11.834 -13.359 1.00 70.38 85 GLY A CA 1
ATOM 686 C C . GLY A 1 85 ? -3.533 11.415 -12.044 1.00 70.38 85 GLY A C 1
ATOM 687 O O . GLY A 1 85 ? -4.068 11.738 -10.979 1.00 70.38 85 GLY A O 1
ATOM 688 N N . ALA A 1 86 ? -2.372 10.749 -12.071 1.00 75.06 86 ALA A N 1
ATOM 689 C CA . ALA A 1 86 ? -1.661 10.342 -10.859 1.00 75.06 86 ALA A CA 1
ATOM 690 C C . ALA A 1 86 ? -0.905 11.521 -10.221 1.00 75.06 86 ALA A C 1
ATOM 692 O O . ALA A 1 86 ? -0.205 12.283 -10.889 1.00 75.06 86 ALA A O 1
ATOM 693 N N . LYS A 1 87 ? -1.042 11.678 -8.900 1.00 79.81 87 LYS A N 1
ATOM 694 C CA . LYS A 1 87 ? -0.346 12.710 -8.115 1.00 79.81 87 LYS A CA 1
ATOM 695 C C . LYS A 1 87 ? 0.698 12.083 -7.210 1.00 79.81 87 LYS A C 1
ATOM 697 O O . LYS A 1 87 ? 0.506 10.969 -6.723 1.00 79.81 87 LYS A O 1
ATOM 702 N N . GLU A 1 88 ? 1.769 12.827 -6.948 1.00 81.75 88 GLU A N 1
ATOM 703 C CA . GLU A 1 88 ? 2.803 12.436 -5.991 1.00 81.75 88 GLU A CA 1
ATOM 704 C C . GLU A 1 88 ? 2.180 12.035 -4.642 1.00 81.75 88 GLU A C 1
ATOM 706 O O . GLU A 1 88 ? 1.268 12.698 -4.139 1.00 81.75 88 GLU A O 1
ATOM 711 N N . VAL A 1 89 ? 2.680 10.936 -4.080 1.00 82.75 89 VAL A N 1
ATOM 712 C CA . VAL A 1 89 ? 2.258 10.396 -2.789 1.00 82.75 89 VAL A CA 1
ATOM 713 C C . VAL A 1 89 ? 3.304 10.739 -1.739 1.00 82.75 89 VAL A C 1
ATOM 715 O O . VAL A 1 89 ? 4.491 10.488 -1.947 1.00 82.75 89 VAL A O 1
ATOM 718 N N . LYS A 1 90 ? 2.862 11.265 -0.594 1.00 82.12 90 LYS A N 1
ATOM 719 C CA . LYS A 1 90 ? 3.731 11.607 0.538 1.00 82.12 90 LYS A CA 1
ATOM 720 C C . LYS A 1 90 ? 3.225 10.977 1.826 1.00 82.12 90 LYS A C 1
ATOM 722 O O . LYS A 1 90 ? 2.020 10.817 2.020 1.00 82.12 90 LYS A O 1
ATOM 727 N N . LEU A 1 91 ? 4.156 10.672 2.726 1.00 82.38 91 LEU A N 1
ATOM 728 C CA . LEU A 1 91 ? 3.827 10.260 4.087 1.00 82.38 91 LEU A CA 1
ATOM 729 C C . LEU A 1 91 ? 2.972 11.339 4.771 1.00 82.38 91 LEU A C 1
ATOM 731 O O . LEU A 1 91 ? 3.220 12.533 4.600 1.00 82.38 91 LEU A O 1
ATOM 735 N N . GLY A 1 92 ? 1.950 10.927 5.518 1.00 77.81 92 GLY A N 1
ATOM 736 C CA . GLY A 1 92 ? 1.006 11.813 6.203 1.00 77.81 92 GLY A CA 1
ATOM 737 C C . GLY A 1 92 ? 0.006 12.525 5.285 1.00 77.81 92 GLY A C 1
ATOM 738 O O . GLY A 1 92 ? -0.963 13.110 5.771 1.00 77.81 92 GLY A O 1
ATOM 739 N N . GLN A 1 93 ? 0.183 12.467 3.962 1.00 77.50 93 GLN A N 1
ATOM 740 C CA . GLN A 1 93 ? -0.784 13.026 3.029 1.00 77.50 93 GLN A CA 1
ATOM 741 C C . GLN A 1 93 ? -2.029 12.141 2.981 1.00 77.50 93 GLN A C 1
ATOM 743 O O . GLN A 1 93 ? -1.938 10.917 2.895 1.00 77.50 93 GLN A O 1
ATOM 748 N N . ARG A 1 94 ? -3.203 12.776 3.012 1.00 77.50 94 ARG A N 1
ATOM 749 C CA . ARG A 1 94 ? -4.490 12.101 2.835 1.00 77.50 94 ARG A CA 1
ATOM 750 C C . ARG A 1 94 ? -4.846 12.013 1.356 1.00 77.50 94 ARG A C 1
ATOM 752 O O . ARG A 1 94 ? -4.702 12.992 0.623 1.00 77.50 94 ARG A O 1
ATOM 759 N N . PHE A 1 95 ? -5.358 10.867 0.934 1.00 74.00 95 PHE A N 1
ATOM 760 C CA . PHE A 1 95 ? -5.833 10.624 -0.426 1.00 74.00 95 PHE A CA 1
ATOM 761 C C . PHE A 1 95 ? -7.146 9.844 -0.370 1.00 74.00 95 PHE A C 1
ATOM 763 O O . PHE A 1 95 ? -7.288 8.866 0.362 1.00 74.00 95 PHE A O 1
ATOM 770 N N . GLY A 1 96 ? -8.134 10.324 -1.123 1.00 66.38 96 GLY A N 1
ATOM 771 C CA . GLY A 1 96 ? -9.422 9.658 -1.260 1.00 66.38 96 GLY A CA 1
ATOM 772 C C . GLY A 1 96 ? -9.348 8.585 -2.340 1.00 66.38 96 GLY A C 1
ATOM 773 O O . GLY A 1 96 ? -9.058 8.910 -3.488 1.00 66.38 96 GLY A O 1
ATOM 774 N N . LEU A 1 97 ? -9.630 7.329 -1.990 1.00 65.31 97 LEU A N 1
ATOM 775 C CA . LEU A 1 97 ? -9.908 6.276 -2.977 1.00 65.31 97 LEU A CA 1
ATOM 776 C C . LEU A 1 97 ? -11.357 6.343 -3.474 1.00 65.31 97 LEU A C 1
ATOM 778 O O . LEU A 1 97 ? -11.659 5.942 -4.594 1.00 65.31 97 LEU A O 1
ATOM 782 N N . SER A 1 98 ? -12.260 6.846 -2.633 1.00 63.75 98 SER A N 1
ATOM 783 C CA . SER A 1 98 ? -13.667 7.080 -2.947 1.00 63.75 98 SER A CA 1
ATOM 784 C C . SER A 1 98 ? -14.183 8.275 -2.142 1.00 63.75 98 SER A C 1
ATOM 786 O O . SER A 1 98 ? -13.483 8.791 -1.269 1.00 63.75 98 SER A O 1
ATOM 788 N N . GLN A 1 99 ? -15.432 8.681 -2.376 1.00 59.03 99 GLN A N 1
ATOM 789 C CA . GLN A 1 99 ? -16.107 9.701 -1.561 1.00 59.03 99 GLN A CA 1
ATOM 790 C C . GLN A 1 99 ? -16.212 9.333 -0.064 1.00 59.03 99 GLN A C 1
ATOM 792 O O . GLN A 1 99 ? -16.381 10.216 0.769 1.00 59.03 99 GLN A O 1
ATOM 797 N N . PHE A 1 100 ? -16.097 8.045 0.282 1.00 63.31 100 PHE A N 1
ATOM 798 C CA . PHE A 1 100 ? -16.231 7.531 1.652 1.00 63.31 100 PHE A CA 1
ATOM 799 C C . PHE A 1 100 ? -14.945 6.901 2.191 1.00 63.31 100 PHE A C 1
ATOM 801 O O . PHE A 1 100 ? -14.920 6.419 3.318 1.00 63.31 100 PHE A O 1
ATOM 808 N N . THR A 1 101 ? -13.878 6.864 1.394 1.00 68.12 101 THR A N 1
ATOM 809 C CA . THR A 1 101 ? -12.642 6.161 1.747 1.00 68.12 101 THR A CA 1
ATOM 810 C C . THR A 1 101 ? -11.486 7.125 1.608 1.00 68.12 101 THR A C 1
ATOM 812 O O . THR A 1 101 ? -10.952 7.312 0.516 1.00 68.12 101 THR A O 1
ATOM 815 N N . ILE A 1 102 ? -11.117 7.745 2.725 1.00 75.69 102 ILE A N 1
ATOM 816 C CA . ILE A 1 102 ? -9.904 8.550 2.836 1.00 75.69 102 ILE A CA 1
ATOM 817 C C . ILE A 1 102 ? -8.860 7.681 3.513 1.00 75.69 102 ILE A C 1
ATOM 819 O O . ILE A 1 102 ? -9.134 7.092 4.553 1.00 75.69 102 ILE A O 1
ATOM 823 N N . LEU A 1 103 ? -7.670 7.618 2.937 1.00 81.62 103 LEU A N 1
ATOM 824 C CA . LEU A 1 103 ? -6.534 6.913 3.506 1.00 81.62 103 LEU A CA 1
ATOM 825 C C . LEU A 1 103 ? -5.374 7.887 3.706 1.00 81.62 103 LEU A C 1
ATOM 827 O O . LEU A 1 103 ? -5.307 8.931 3.052 1.00 81.62 103 LEU A O 1
ATOM 831 N N . SER A 1 104 ? -4.464 7.539 4.604 1.00 82.62 104 SER A N 1
ATOM 832 C CA . SER A 1 104 ? -3.145 8.161 4.710 1.00 82.62 104 SER A CA 1
ATOM 833 C C . SER A 1 104 ? -2.072 7.095 4.878 1.00 82.62 104 SER A C 1
ATOM 835 O O . SER A 1 104 ? -2.362 5.966 5.276 1.00 82.62 104 SER A O 1
ATOM 837 N N . PHE A 1 105 ? -0.833 7.461 4.558 1.00 85.62 105 PHE A N 1
ATOM 838 C CA . PHE A 1 105 ? 0.333 6.630 4.834 1.00 85.62 105 PHE A CA 1
ATOM 839 C C . PHE A 1 105 ? 1.011 7.102 6.110 1.00 85.62 105 PHE A C 1
ATOM 841 O O . PHE A 1 105 ? 1.342 8.283 6.233 1.00 85.62 105 PHE A O 1
ATOM 848 N N . GLU A 1 106 ? 1.269 6.178 7.019 1.00 84.06 106 GLU A N 1
ATOM 849 C CA . GLU A 1 106 ? 2.069 6.414 8.215 1.00 84.06 106 GLU A CA 1
ATOM 850 C C . GLU A 1 106 ? 3.333 5.565 8.175 1.00 84.06 106 GLU A C 1
ATOM 852 O O . GLU A 1 106 ? 3.401 4.547 7.480 1.00 84.06 106 GLU A O 1
ATOM 857 N N . GLN A 1 107 ? 4.365 6.000 8.898 1.00 83.06 107 GLN A N 1
ATOM 858 C CA . GLN A 1 107 ? 5.547 5.168 9.063 1.00 83.06 107 GLN A CA 1
ATOM 859 C C . GLN A 1 107 ? 5.111 3.906 9.806 1.00 83.06 107 GLN A C 1
ATOM 861 O O . GLN A 1 107 ? 4.549 4.007 10.895 1.00 83.06 107 GLN A O 1
ATOM 866 N N . SER A 1 108 ? 5.366 2.733 9.222 1.00 77.19 108 SER A N 1
ATOM 867 C CA . SER A 1 108 ? 5.024 1.465 9.864 1.00 77.19 108 SER A CA 1
ATOM 868 C C . SER A 1 108 ? 5.649 1.409 11.256 1.00 77.19 108 SER A C 1
ATOM 870 O O . SER A 1 108 ? 6.866 1.574 11.401 1.00 77.19 108 SER A O 1
ATOM 872 N N . LEU A 1 109 ? 4.832 1.134 12.273 1.00 67.81 109 LEU A N 1
ATOM 873 C CA . LEU A 1 109 ? 5.339 0.876 13.616 1.00 67.81 109 LEU A CA 1
ATOM 874 C C . LEU A 1 109 ? 6.217 -0.386 13.596 1.00 67.81 109 LEU A C 1
ATOM 876 O O . LEU A 1 109 ? 5.919 -1.324 12.850 1.00 67.81 109 LEU A O 1
ATOM 880 N N . PRO A 1 110 ? 7.293 -0.458 14.396 1.00 61.84 110 PRO A N 1
ATOM 881 C CA . PRO A 1 110 ? 8.013 -1.710 14.565 1.00 61.84 110 PRO A CA 1
ATOM 882 C C . PRO A 1 110 ? 7.041 -2.766 15.091 1.00 61.84 110 PRO A C 1
ATOM 884 O O . PRO A 1 110 ? 6.257 -2.509 16.008 1.00 61.84 110 PRO A O 1
ATOM 887 N N . ILE A 1 111 ? 7.054 -3.935 14.465 1.00 60.41 111 ILE A N 1
ATOM 888 C CA . ILE A 1 111 ? 6.325 -5.085 14.986 1.00 60.41 111 ILE A CA 1
ATOM 889 C C . ILE A 1 111 ? 7.094 -5.597 16.209 1.00 60.41 111 ILE A C 1
ATOM 891 O O . ILE A 1 111 ? 8.278 -5.291 16.370 1.00 60.41 111 ILE A O 1
ATOM 895 N N . ASN A 1 112 ? 6.386 -6.229 17.146 1.00 55.53 112 ASN A N 1
ATOM 896 C CA . ASN A 1 112 ? 6.900 -6.574 18.465 1.00 55.53 112 ASN A CA 1
ATOM 897 C C . ASN A 1 112 ? 8.297 -7.228 18.365 1.00 55.53 112 ASN A C 1
ATOM 899 O O . ASN A 1 112 ? 8.403 -8.367 17.922 1.00 55.53 112 ASN A O 1
ATOM 903 N N . PRO A 1 113 ? 9.367 -6.571 18.854 1.00 51.16 113 PRO A N 1
ATOM 904 C CA . PRO A 1 113 ? 10.754 -6.984 18.609 1.00 51.16 113 PRO A CA 1
ATOM 905 C C . PRO A 1 113 ? 11.148 -8.310 19.286 1.00 51.16 113 PRO A C 1
ATOM 907 O O . PRO A 1 113 ? 12.312 -8.701 19.250 1.00 51.16 113 PRO A O 1
ATOM 910 N N . LYS A 1 114 ? 10.204 -8.976 19.960 1.00 52.84 114 LYS A N 1
ATOM 911 C CA . LYS A 1 114 ? 10.379 -10.279 20.605 1.00 52.84 114 LYS A CA 1
ATOM 912 C C . LYS A 1 114 ? 10.027 -11.462 19.703 1.00 52.84 114 LYS A C 1
ATOM 914 O O . LYS A 1 114 ? 10.175 -12.588 20.169 1.00 52.84 114 LYS A O 1
ATOM 919 N N . ASP A 1 115 ? 9.556 -11.236 18.478 1.00 56.16 115 ASP A N 1
ATOM 920 C CA . ASP A 1 115 ? 9.299 -12.315 17.526 1.00 56.16 115 ASP A CA 1
ATOM 921 C C . ASP A 1 115 ? 10.604 -12.699 16.782 1.00 56.16 115 ASP A C 1
ATOM 923 O O . ASP A 1 115 ? 11.139 -11.903 16.003 1.00 56.16 115 ASP A O 1
ATOM 927 N N . PRO A 1 116 ? 11.184 -13.885 17.052 1.00 52.44 116 PRO A N 1
ATOM 928 C CA . PRO A 1 116 ? 12.470 -14.295 16.489 1.00 52.44 116 PRO A CA 1
ATOM 929 C C . PRO A 1 116 ? 12.426 -14.571 14.977 1.00 52.44 116 PRO A C 1
ATOM 931 O O . PRO A 1 116 ? 13.480 -14.495 14.332 1.00 52.44 116 PRO A O 1
ATOM 934 N N . ASP A 1 117 ? 11.244 -14.838 14.409 1.00 51.53 117 ASP A N 1
ATOM 935 C CA . ASP A 1 117 ? 11.072 -14.971 12.960 1.00 51.53 117 ASP A CA 1
ATOM 936 C C . ASP A 1 117 ? 11.150 -13.590 12.278 1.00 51.53 117 ASP A C 1
ATOM 938 O O . ASP A 1 117 ? 11.653 -13.469 11.157 1.00 51.53 117 ASP A O 1
ATOM 942 N N . GLU A 1 118 ? 10.773 -12.515 12.976 1.00 51.91 118 GLU A N 1
ATOM 943 C CA . GLU A 1 118 ? 10.753 -11.151 12.433 1.00 51.91 118 GLU A CA 1
ATOM 944 C C . GLU A 1 118 ? 12.120 -10.465 12.390 1.00 51.91 118 GLU A C 1
ATOM 946 O O . GLU A 1 118 ? 12.405 -9.715 11.453 1.00 51.91 118 GLU A O 1
ATOM 951 N N . VAL A 1 119 ? 12.985 -10.734 13.373 1.00 48.19 119 VAL A N 1
ATOM 952 C CA . VAL A 1 119 ? 14.325 -10.122 13.465 1.00 48.19 119 VAL A CA 1
ATOM 953 C C . VAL A 1 119 ? 15.234 -10.576 12.316 1.00 48.19 119 VAL A C 1
ATOM 955 O O . VAL A 1 119 ? 16.129 -9.836 11.909 1.00 48.19 119 VAL A O 1
ATOM 958 N N . ASN A 1 120 ? 15.000 -11.773 11.768 1.00 46.56 120 ASN A N 1
ATOM 959 C CA . ASN A 1 120 ? 15.936 -12.413 10.845 1.00 46.56 120 ASN A CA 1
ATOM 960 C C . ASN A 1 120 ? 15.502 -12.446 9.374 1.00 46.56 120 ASN A C 1
ATOM 962 O O . ASN A 1 120 ? 16.362 -12.720 8.538 1.00 46.56 120 ASN A O 1
ATOM 966 N N . SER A 1 121 ? 14.228 -12.212 9.024 1.00 50.59 121 SER A N 1
ATOM 967 C CA . SER A 1 121 ? 13.760 -12.666 7.701 1.00 50.59 121 SER A CA 1
ATOM 968 C C . SER A 1 121 ? 13.016 -11.675 6.797 1.00 50.59 121 SER A C 1
ATOM 970 O O . SER A 1 121 ? 13.158 -11.824 5.586 1.00 50.59 121 SER A O 1
ATOM 972 N N . HIS A 1 122 ? 12.295 -10.646 7.272 1.00 49.62 122 HIS A N 1
ATOM 973 C CA . HIS A 1 122 ? 11.307 -10.002 6.374 1.00 49.62 122 HIS A CA 1
ATOM 974 C C . HIS A 1 122 ? 11.210 -8.460 6.357 1.00 49.62 122 HIS A C 1
ATOM 976 O O . HIS A 1 122 ? 10.439 -7.939 5.555 1.00 49.62 122 HIS A O 1
ATOM 982 N N . PHE A 1 123 ? 11.984 -7.698 7.151 1.00 53.50 123 PHE A N 1
ATOM 983 C CA . PHE A 1 123 ? 11.682 -6.263 7.384 1.00 53.50 123 PHE A CA 1
ATOM 984 C C . PHE A 1 123 ? 12.840 -5.261 7.248 1.00 53.50 123 PHE A C 1
ATOM 986 O O . PHE A 1 123 ? 12.822 -4.203 7.873 1.00 53.50 123 PHE A O 1
ATOM 993 N N . VAL A 1 124 ? 13.835 -5.550 6.407 1.00 57.72 124 VAL A N 1
ATOM 994 C CA . VAL A 1 124 ? 14.984 -4.645 6.179 1.00 57.72 124 VAL A CA 1
ATOM 995 C C . VAL A 1 124 ? 14.604 -3.406 5.344 1.00 57.72 124 VAL A C 1
ATOM 997 O O . VAL A 1 124 ? 15.340 -2.420 5.316 1.00 57.72 124 VAL A O 1
ATOM 1000 N N . PHE A 1 125 ? 13.447 -3.425 4.678 1.00 67.12 125 PHE A N 1
ATOM 1001 C CA . PHE A 1 125 ? 13.022 -2.373 3.755 1.00 67.12 125 PHE A CA 1
ATOM 1002 C C . PHE A 1 125 ? 12.066 -1.352 4.398 1.00 67.12 125 PHE A C 1
ATOM 1004 O O . PHE A 1 125 ? 11.309 -1.699 5.311 1.00 67.12 125 PHE A O 1
ATOM 1011 N N . PRO A 1 126 ? 12.064 -0.087 3.928 1.00 77.44 126 PRO A N 1
ATOM 1012 C CA . PRO A 1 126 ? 11.099 0.917 4.369 1.00 77.44 126 PRO A CA 1
ATOM 1013 C C . PRO A 1 126 ? 9.654 0.454 4.143 1.00 77.44 126 PRO A C 1
ATOM 1015 O O . PRO A 1 126 ? 9.330 -0.050 3.069 1.00 77.44 126 PRO A O 1
ATOM 1018 N N . ARG A 1 127 ? 8.781 0.667 5.137 1.00 81.62 127 ARG A N 1
ATOM 1019 C CA . ARG A 1 127 ? 7.363 0.282 5.083 1.00 81.62 127 ARG A CA 1
ATOM 1020 C C . ARG A 1 127 ? 6.428 1.397 5.497 1.00 81.62 127 ARG A C 1
ATOM 1022 O O . ARG A 1 127 ? 6.680 2.076 6.498 1.00 81.62 127 ARG A O 1
ATOM 1029 N N . TRP A 1 128 ? 5.329 1.527 4.765 1.00 89.50 128 TRP A N 1
ATOM 1030 C CA . TRP A 1 128 ? 4.250 2.454 5.075 1.00 89.50 128 TRP A CA 1
ATOM 1031 C C . TRP A 1 128 ? 2.962 1.705 5.392 1.00 89.50 128 TRP A C 1
ATOM 1033 O O . TRP A 1 128 ? 2.491 0.874 4.614 1.00 89.50 128 TRP A O 1
ATOM 1043 N N . GLN A 1 129 ? 2.374 2.049 6.532 1.00 86.62 129 GLN A N 1
ATOM 1044 C CA . GLN A 1 129 ? 1.064 1.561 6.916 1.00 86.62 129 GLN A CA 1
ATOM 1045 C C . GLN A 1 129 ? -0.011 2.423 6.268 1.00 86.62 129 GLN A C 1
ATOM 1047 O O . GLN A 1 129 ? -0.005 3.650 6.377 1.00 86.62 129 GLN A O 1
ATOM 1052 N N . VAL A 1 130 ? -0.947 1.762 5.602 1.00 86.44 130 VAL A N 1
ATOM 1053 C CA . VAL A 1 130 ? -2.169 2.364 5.094 1.00 86.44 130 VAL A CA 1
ATOM 1054 C C . VAL A 1 130 ? -3.168 2.402 6.241 1.00 86.44 130 VAL A C 1
ATOM 1056 O O . VAL A 1 130 ? -3.614 1.363 6.729 1.00 86.44 130 VAL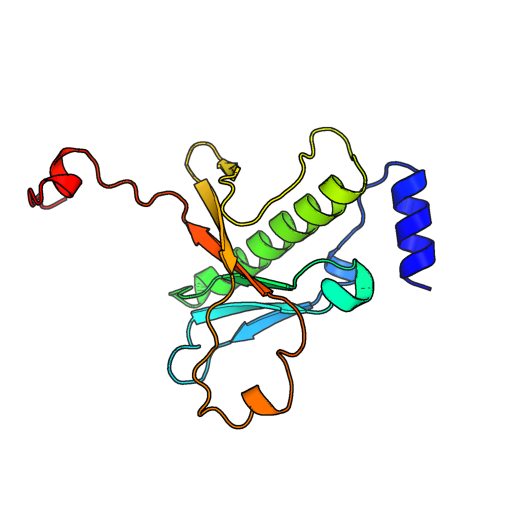 A O 1
ATOM 1059 N N . VAL A 1 131 ? -3.517 3.609 6.673 1.00 82.62 131 VAL A N 1
ATOM 1060 C CA . VAL A 1 131 ? -4.482 3.834 7.752 1.00 82.62 131 VAL A CA 1
ATOM 1061 C C . VAL A 1 131 ? -5.720 4.534 7.216 1.00 82.62 131 VAL A C 1
ATOM 1063 O O . VAL A 1 131 ? -5.663 5.286 6.238 1.00 82.62 131 VAL A O 1
ATOM 1066 N N . ASN A 1 132 ? -6.854 4.301 7.873 1.00 77.31 132 ASN A N 1
ATOM 1067 C CA . ASN A 1 132 ? -8.063 5.053 7.584 1.00 77.31 132 ASN A CA 1
ATOM 1068 C C . ASN A 1 132 ? -7.856 6.519 7.996 1.00 77.31 132 ASN A C 1
ATOM 1070 O O . ASN A 1 132 ? -7.661 6.827 9.169 1.00 77.31 132 ASN A O 1
ATOM 1074 N N . GLY A 1 133 ? -7.918 7.426 7.023 1.00 61.84 133 GLY A N 1
ATOM 1075 C CA . GLY A 1 133 ? -7.819 8.869 7.235 1.00 61.84 133 GLY A CA 1
ATOM 1076 C C . GLY A 1 133 ? -9.097 9.486 7.809 1.00 61.84 133 GLY A C 1
ATOM 1077 O O . GLY A 1 133 ? -9.097 10.666 8.165 1.00 61.84 133 GLY A O 1
ATOM 1078 N N . LEU A 1 134 ? -10.178 8.705 7.913 1.00 56.16 134 LEU A N 1
ATOM 1079 C CA . LEU A 1 134 ? -11.390 9.045 8.649 1.00 56.16 134 LEU A CA 1
ATOM 1080 C C . LEU A 1 134 ? -11.238 8.660 10.123 1.00 56.16 134 LEU A C 1
ATOM 1082 O O . LEU A 1 134 ? -11.960 7.814 10.643 1.00 56.16 134 LEU A O 1
ATOM 1086 N N . SER A 1 135 ? -10.395 9.380 10.853 1.00 50.88 135 SER A N 1
ATOM 1087 C CA . SER A 1 135 ? -10.701 9.666 12.256 1.00 50.88 135 SER A CA 1
ATOM 1088 C C . SER A 1 135 ? -11.821 10.717 12.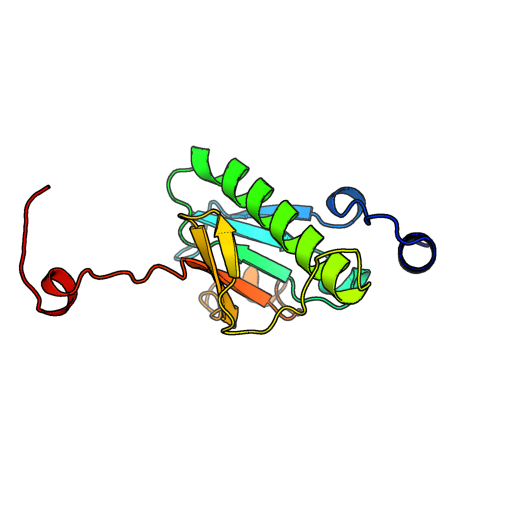325 1.00 50.88 135 SER A C 1
ATOM 1090 O O . SER A 1 135 ? -11.682 11.752 12.966 1.00 50.88 135 SER A O 1
ATOM 1092 N N . TYR A 1 136 ? -12.940 10.497 11.619 1.00 42.50 136 TYR A N 1
ATOM 1093 C CA . TYR A 1 136 ? -14.107 11.366 11.727 1.00 42.50 136 TYR A CA 1
ATOM 1094 C C . TYR A 1 136 ? -14.832 11.014 13.021 1.00 42.50 136 TYR A C 1
ATOM 1096 O O . TYR A 1 136 ? -15.687 10.129 13.067 1.00 42.50 136 TYR A O 1
ATOM 1104 N N . LYS A 1 137 ? -14.483 11.714 14.095 1.00 47.66 137 LYS A N 1
ATOM 1105 C CA . LYS A 1 137 ? -15.450 11.947 15.157 1.00 47.66 137 LYS A CA 1
ATOM 1106 C C . LYS A 1 137 ? -16.358 13.051 14.628 1.00 47.66 137 LYS A C 1
ATOM 1108 O O . LYS A 1 137 ? -15.874 14.108 14.240 1.00 47.66 137 LYS A O 1
ATOM 1113 N N . CYS A 1 138 ? -17.668 12.824 14.564 1.00 45.03 138 CYS A N 1
ATOM 1114 C CA . CYS A 1 138 ? -18.561 13.966 14.385 1.00 45.03 138 CYS A CA 1
ATOM 1115 C C . CYS A 1 138 ? -18.321 14.944 15.549 1.00 45.03 138 CYS A C 1
ATOM 1117 O O . CYS A 1 138 ? -17.908 14.506 16.627 1.00 45.03 138 CYS A O 1
ATOM 1119 N N . GLU A 1 139 ? -18.599 16.239 15.369 1.00 45.69 139 GLU A N 1
ATOM 1120 C CA . GLU A 1 139 ? -18.385 17.270 16.407 1.00 45.69 139 GLU A CA 1
ATOM 1121 C C . GLU A 1 139 ? -18.904 16.857 17.799 1.00 45.69 139 GLU A C 1
ATOM 1123 O O . GLU A 1 139 ? -18.361 17.272 18.818 1.00 45.69 139 GLU A O 1
ATOM 1128 N N . LYS A 1 140 ? -19.952 16.027 17.851 1.00 54.31 140 LYS A N 1
ATOM 1129 C CA . LYS A 1 140 ? -20.548 15.495 19.084 1.00 54.31 140 LYS A CA 1
ATOM 1130 C C . LYS A 1 140 ? -19.732 14.360 19.713 1.00 54.31 140 LYS A C 1
ATOM 1132 O O . LYS A 1 140 ? -19.463 14.388 20.911 1.00 54.31 140 LYS A O 1
ATOM 1137 N N . CYS A 1 141 ? -19.256 13.404 18.913 1.00 55.03 141 CYS A N 1
ATOM 1138 C CA . CYS A 1 141 ? -18.350 12.342 19.371 1.00 55.03 141 CYS A CA 1
ATOM 1139 C C . CYS A 1 141 ? -16.972 12.895 19.773 1.00 55.03 141 CYS A C 1
ATOM 1141 O O . CYS A 1 141 ? -16.290 12.328 20.626 1.00 55.03 141 CYS A O 1
ATOM 1143 N N . GLU A 1 142 ? -16.556 14.011 19.174 1.00 54.28 142 GLU A N 1
ATOM 1144 C CA . GLU A 1 142 ? -15.351 14.755 19.554 1.00 54.28 142 GLU A CA 1
ATOM 1145 C C . GLU A 1 142 ? -15.495 15.410 20.936 1.00 54.28 142 GLU A C 1
ATOM 1147 O O . GLU A 1 142 ? -14.525 15.481 21.687 1.00 54.28 142 GLU A O 1
ATOM 1152 N N . LYS A 1 143 ? -16.727 15.782 21.308 1.00 65.75 143 LYS A N 1
ATOM 1153 C CA . LYS A 1 143 ? -17.108 16.319 22.624 1.00 65.75 143 LYS A CA 1
ATOM 1154 C C . LYS A 1 143 ? -17.429 15.246 23.675 1.00 65.75 143 LYS A C 1
ATOM 1156 O O . LYS A 1 143 ? -17.754 15.594 24.806 1.00 65.75 143 LYS A O 1
ATOM 1161 N N . GLY A 1 144 ? -17.315 13.959 23.337 1.00 57.03 144 GLY A N 1
ATOM 1162 C CA . GLY A 1 144 ? -17.578 12.852 24.266 1.00 57.03 144 GLY A CA 1
ATOM 1163 C C . GLY A 1 144 ? -19.062 12.548 24.495 1.00 57.03 144 GLY A C 1
ATOM 1164 O O . GLY A 1 144 ? -19.406 11.881 25.468 1.00 57.03 144 GLY A O 1
ATOM 1165 N N . GLU A 1 145 ? -19.951 13.022 23.621 1.00 59.69 145 GLU A N 1
ATOM 1166 C CA . GLU A 1 145 ? -21.379 12.708 23.703 1.00 59.69 145 GLU A CA 1
ATOM 1167 C C . GLU A 1 145 ? -21.632 11.285 23.174 1.00 59.69 145 GLU A C 1
ATOM 1169 O O . GLU A 1 145 ? -21.301 10.959 22.032 1.00 59.69 145 GLU A O 1
ATOM 1174 N N . HIS A 1 146 ? -22.204 10.416 24.013 1.00 49.53 146 HIS A N 1
ATOM 1175 C CA . HIS A 1 146 ? -22.534 9.037 23.652 1.00 49.53 146 HIS A CA 1
ATOM 1176 C C . HIS A 1 146 ? -23.935 8.951 23.045 1.00 49.53 146 HIS A C 1
ATOM 1178 O O . HIS A 1 146 ? -24.921 9.314 23.686 1.00 49.53 146 HIS A O 1
ATOM 1184 N N . HIS A 1 147 ? -24.033 8.380 21.845 1.00 49.19 147 HIS A N 1
ATOM 1185 C CA . HIS A 1 147 ? -25.304 7.960 21.269 1.00 49.19 147 HIS A CA 1
ATOM 1186 C C . HIS A 1 147 ? -25.237 6.492 20.866 1.00 49.19 147 HIS A C 1
ATOM 1188 O O . HIS A 1 147 ? -24.244 6.024 20.310 1.00 49.19 147 HIS A O 1
ATOM 1194 N N . VAL A 1 148 ? -26.309 5.774 21.184 1.00 43.03 148 VAL A N 1
ATOM 1195 C CA . VAL A 1 148 ? -26.547 4.409 20.724 1.00 43.03 148 VAL A CA 1
ATOM 1196 C C . VAL A 1 148 ? -27.078 4.516 19.295 1.00 43.03 148 VAL A C 1
ATOM 1198 O O . VAL A 1 148 ? -28.055 5.233 19.073 1.00 43.03 148 VAL A O 1
ATOM 1201 N N . HIS A 1 149 ? -26.396 3.875 18.345 1.00 40.16 149 HIS A N 1
ATOM 1202 C CA . HIS A 1 149 ? -26.896 3.678 16.983 1.00 40.16 149 HIS A CA 1
ATOM 1203 C C . HIS A 1 149 ? -27.892 2.522 16.941 1.00 40.16 149 HIS A C 1
ATOM 1205 O O . HIS A 1 149 ? -27.623 1.502 17.616 1.00 40.16 149 HIS A O 1
#

Radius of gyration: 17.33 Å; chains: 1; bounding box: 43×33×48 Å

Secondary structure (DSSP, 8-state):
-HHHHHHHHHHTTPPP-GGGT-EEEEE--STTTTTEEEEESHHHHHS--EEEE----SGGGHHHHHHHHHHHHHHHHHHHHT-TT-----TT-EEEEETTEEEEEEEPPPP-TT-HHHHHHS--S-EEEEEES-----HHHHTT-----

Sequence (149 aa):
MAKNFIEELRRSGKRVPIQKFIRVDMVFNGPGTTGWVHTHHMWEVFGLPDLEIRDVSPLFLMEDAGRTLNHIAQYMVDSQSGFDGAKEVKLGQRFGLSQFTILSFEQSLPINPKDPDEVNSHFVFPRWQVVNGLSYKCEKCEKGEHHVH

Foldseek 3Di:
DLQVVLVVCLVVLHQDQCVVFKDKDADCDDDQRHQKIWIPRCCVRPVDAIEMEHPNPDPVCRVVVSVVSSVVSSLQSCCVSCRPPRHHADAPDWDDPDPQFIKGWHFDDDDDPPPPCVVPDDPPTTYIYIDGPPPDDDPCVVVVHDDDD